Protein AF-A0A4Z1QVY8-F1 (afdb_monomer_lite)

Sequence (96 aa):
MLKPVAILVIASLLASGQAVAEPSDDEIMSMTALKWAGMNCGKMISDSDYQAALDYTNKLDPEKSAFAMRRLKAMVSKASNRDVACKSIIDAMTDG

Secondary structure (DSSP, 8-state):
--------------------PPPPHHHHHHHHHHHHHHHHSGGGS-HHHHHHHHHHHHHS-HHHHHHHHHHHHHHHTTSSSHHHHHHHHHHHHH--

pLDDT: mean 79.0, std 17.39, range [41.53, 95.0]

Structure (mmCIF, N/CA/C/O backbone):
data_AF-A0A4Z1QVY8-F1
#
_entry.id   AF-A0A4Z1QVY8-F1
#
loop_
_atom_site.group_PDB
_atom_site.id
_atom_site.type_symbol
_atom_site.label_atom_id
_atom_site.label_alt_id
_atom_site.label_comp_id
_atom_site.label_asym_id
_atom_site.label_entity_id
_atom_site.label_seq_id
_atom_site.pdbx_PDB_ins_code
_atom_site.Cartn_x
_atom_site.Cartn_y
_atom_site.Cartn_z
_atom_site.occupancy
_atom_site.B_iso_or_equiv
_atom_site.auth_seq_id
_atom_site.auth_comp_id
_atom_site.auth_asym_id
_atom_site.auth_atom_id
_atom_site.pdbx_PDB_model_num
ATOM 1 N N . MET A 1 1 ? 50.238 -31.787 -30.511 1.00 42.12 1 MET A N 1
ATOM 2 C CA . MET A 1 1 ? 49.939 -30.720 -31.491 1.00 42.12 1 MET A CA 1
ATOM 3 C C . MET A 1 1 ? 48.427 -30.562 -31.570 1.00 42.12 1 MET A C 1
ATOM 5 O O . MET A 1 1 ? 47.754 -31.496 -31.985 1.00 42.12 1 MET A O 1
ATOM 9 N N . LEU A 1 2 ? 47.912 -29.444 -31.050 1.00 43.31 2 LEU A N 1
ATOM 10 C CA . LEU A 1 2 ? 46.484 -29.120 -30.935 1.00 43.31 2 LEU A CA 1
ATOM 11 C C . LEU A 1 2 ? 45.881 -28.740 -32.299 1.00 43.31 2 LEU A C 1
ATOM 13 O O . LEU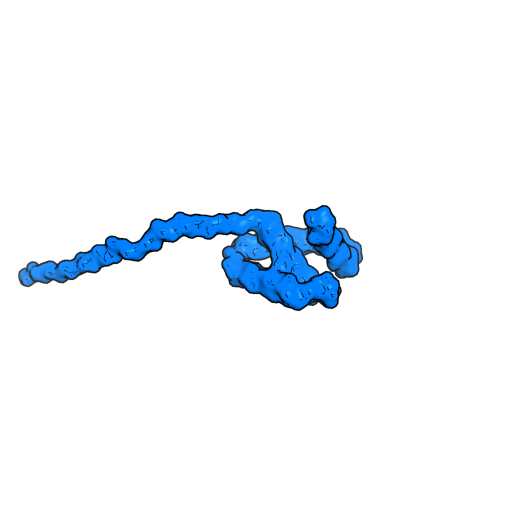 A 1 2 ? 46.530 -28.046 -33.079 1.00 43.31 2 LEU A O 1
ATOM 17 N N . LYS A 1 3 ? 44.630 -29.140 -32.555 1.00 42.16 3 LYS A N 1
ATOM 18 C CA . LYS A 1 3 ? 43.761 -28.554 -33.591 1.00 42.16 3 LYS A CA 1
ATOM 19 C C . LYS A 1 3 ? 42.494 -27.980 -32.928 1.00 42.16 3 LYS A C 1
ATOM 21 O O . LYS A 1 3 ? 42.059 -28.533 -31.920 1.00 42.16 3 LYS A O 1
ATOM 26 N N . PRO A 1 4 ? 41.959 -26.857 -33.439 1.00 47.41 4 PRO A N 1
ATOM 27 C CA . PRO A 1 4 ? 41.066 -25.967 -32.701 1.00 47.41 4 PRO A CA 1
ATOM 28 C C . PRO A 1 4 ? 39.611 -26.446 -32.682 1.00 47.41 4 PRO A C 1
ATOM 30 O O . PRO A 1 4 ? 39.071 -26.891 -33.694 1.00 47.41 4 PRO A O 1
ATOM 33 N N . VAL A 1 5 ? 38.971 -26.285 -31.524 1.00 51.12 5 VAL A N 1
ATOM 34 C CA . VAL A 1 5 ? 37.518 -26.373 -31.354 1.00 51.12 5 VAL A CA 1
ATOM 35 C C . VAL A 1 5 ? 36.914 -25.070 -31.880 1.00 51.12 5 VAL A C 1
ATOM 37 O O . VAL A 1 5 ? 37.164 -24.000 -31.327 1.00 51.12 5 VAL A O 1
ATOM 40 N N . ALA A 1 6 ? 36.144 -25.149 -32.964 1.00 49.78 6 ALA A N 1
ATOM 41 C CA . ALA A 1 6 ? 35.358 -24.031 -33.469 1.00 49.78 6 ALA A CA 1
ATOM 42 C C . ALA A 1 6 ? 34.153 -23.807 -32.542 1.00 49.78 6 ALA A C 1
ATOM 44 O O . ALA A 1 6 ? 33.159 -24.527 -32.610 1.00 49.78 6 ALA A O 1
ATOM 45 N N . ILE A 1 7 ? 34.261 -22.826 -31.647 1.00 55.03 7 ILE A N 1
ATOM 46 C CA . ILE A 1 7 ? 33.138 -22.343 -30.842 1.00 55.03 7 ILE A CA 1
ATOM 47 C C . ILE A 1 7 ? 32.299 -21.433 -31.742 1.00 55.03 7 ILE A C 1
ATOM 49 O O . ILE A 1 7 ? 32.696 -20.313 -32.061 1.00 55.03 7 ILE A O 1
ATOM 53 N N . LEU A 1 8 ? 31.141 -21.935 -32.171 1.00 45.50 8 LEU A N 1
ATOM 54 C CA . LEU A 1 8 ? 30.089 -21.131 -32.782 1.00 45.50 8 LEU A CA 1
ATOM 55 C C . LEU A 1 8 ? 29.496 -20.221 -31.699 1.00 45.50 8 LEU A C 1
ATOM 57 O O . LEU A 1 8 ? 28.703 -20.650 -30.863 1.00 45.50 8 LEU A O 1
ATOM 61 N N . VAL A 1 9 ? 29.913 -18.957 -31.702 1.00 49.22 9 VAL A N 1
ATOM 62 C CA . VAL A 1 9 ? 29.286 -17.895 -30.914 1.00 49.22 9 VAL A CA 1
ATOM 63 C C . VAL A 1 9 ? 27.938 -17.583 -31.562 1.00 49.22 9 VAL A C 1
ATOM 65 O O . VAL A 1 9 ? 27.868 -16.854 -32.548 1.00 49.22 9 VAL A O 1
ATOM 68 N N . ILE A 1 10 ? 26.855 -18.146 -31.025 1.00 58.31 10 ILE A N 1
ATOM 69 C CA . ILE A 1 10 ? 25.494 -17.699 -31.344 1.00 58.31 10 ILE A CA 1
ATOM 70 C C . ILE A 1 10 ? 25.265 -16.391 -30.579 1.00 58.31 10 ILE A C 1
ATOM 72 O O . ILE A 1 10 ? 24.693 -16.361 -29.494 1.00 58.31 10 ILE A O 1
ATOM 76 N N . ALA A 1 11 ? 25.765 -15.295 -31.141 1.00 52.88 11 ALA A N 1
ATOM 77 C CA . ALA A 1 11 ? 25.292 -13.961 -30.819 1.00 52.88 11 ALA A CA 1
ATOM 78 C C . ALA A 1 11 ? 24.080 -13.693 -31.710 1.00 52.88 11 ALA A C 1
ATOM 80 O O . ALA A 1 11 ? 24.265 -13.497 -32.906 1.00 52.88 11 ALA A O 1
ATOM 81 N N . SER A 1 12 ? 22.868 -13.755 -31.150 1.00 49.00 12 SER A N 1
ATOM 82 C CA . SER A 1 12 ? 21.656 -13.031 -31.595 1.00 49.00 12 SER A CA 1
ATOM 83 C C . SER A 1 12 ? 20.427 -13.552 -30.840 1.00 49.00 12 SER A C 1
ATOM 85 O O . SER A 1 12 ? 19.519 -14.132 -31.428 1.00 49.00 12 SER A O 1
ATOM 87 N N . LEU A 1 13 ? 20.375 -13.361 -29.521 1.00 45.56 13 LEU A N 1
ATOM 88 C CA . LEU A 1 13 ? 19.098 -13.385 -28.808 1.00 45.56 13 LEU A CA 1
ATOM 89 C C . LEU A 1 13 ? 18.647 -11.938 -28.657 1.00 45.56 13 LEU A C 1
ATOM 91 O O . LEU A 1 13 ? 19.112 -11.218 -27.783 1.00 45.56 13 LEU A O 1
ATOM 95 N N . LEU A 1 14 ? 17.822 -11.530 -29.622 1.00 51.03 14 LEU A N 1
ATOM 96 C CA . LEU A 1 14 ? 16.822 -10.471 -29.556 1.00 51.03 14 LEU A CA 1
ATOM 97 C C . LEU A 1 14 ? 16.960 -9.511 -28.364 1.00 51.03 14 LEU A C 1
ATOM 99 O O . LEU A 1 14 ? 16.226 -9.606 -27.385 1.00 51.03 14 LEU A O 1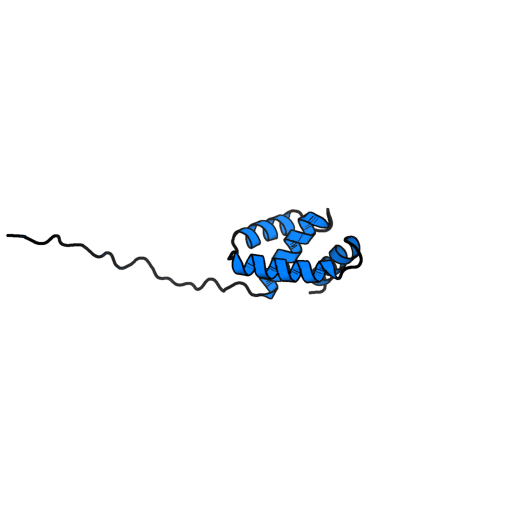
ATOM 103 N N . ALA A 1 15 ? 17.801 -8.492 -28.514 1.00 46.75 15 ALA A N 1
ATOM 104 C CA . ALA A 1 15 ? 17.573 -7.228 -27.831 1.00 46.75 15 ALA A CA 1
ATOM 105 C C . ALA A 1 15 ? 16.498 -6.445 -28.603 1.00 46.75 15 ALA A C 1
ATOM 107 O O . ALA A 1 15 ? 16.730 -5.335 -29.073 1.00 46.75 15 ALA A O 1
ATOM 108 N N . SER A 1 16 ? 15.299 -7.019 -28.742 1.00 49.62 16 SER A N 1
ATOM 109 C CA . SER A 1 16 ? 14.103 -6.201 -28.929 1.00 49.62 16 SER A CA 1
ATOM 110 C C . SER A 1 16 ? 13.840 -5.558 -27.576 1.00 49.62 16 SER A C 1
ATOM 112 O O . SER A 1 16 ? 12.956 -5.986 -26.840 1.00 49.62 16 SER A O 1
ATOM 114 N N . GLY A 1 17 ? 14.685 -4.590 -27.215 1.00 46.09 17 GLY A N 1
ATOM 115 C CA . GLY A 1 17 ? 14.512 -3.734 -26.056 1.00 46.09 17 GLY A CA 1
ATOM 116 C C . GLY A 1 17 ? 13.289 -2.862 -26.281 1.00 46.09 17 GLY A C 1
ATOM 117 O O . GLY A 1 17 ? 13.404 -1.664 -26.506 1.00 46.09 17 GLY A O 1
ATOM 118 N N . GLN A 1 18 ? 12.105 -3.470 -26.256 1.00 41.53 18 GLN A N 1
ATOM 119 C CA . GLN A 1 18 ? 10.913 -2.773 -25.827 1.00 41.53 18 GLN A CA 1
ATOM 120 C C . GLN A 1 18 ? 11.212 -2.444 -24.373 1.00 41.53 18 GLN A C 1
ATOM 122 O O . GLN A 1 18 ? 11.127 -3.310 -23.504 1.00 41.53 18 GLN A O 1
ATOM 127 N N . ALA A 1 19 ? 11.708 -1.229 -24.141 1.00 47.53 19 ALA A N 1
ATOM 128 C CA . ALA A 1 19 ? 11.766 -0.666 -22.812 1.00 47.53 19 ALA A CA 1
ATOM 129 C C . ALA A 1 19 ? 10.332 -0.717 -22.285 1.00 47.53 19 ALA A C 1
ATOM 131 O O . ALA A 1 19 ? 9.491 0.097 -22.663 1.00 47.53 19 ALA A O 1
ATOM 132 N N . VAL A 1 20 ? 10.026 -1.746 -21.493 1.00 57.62 20 VAL A N 1
ATOM 133 C CA . VAL A 1 20 ? 8.868 -1.728 -20.611 1.00 57.62 20 VAL A CA 1
ATOM 134 C C . VAL A 1 20 ? 9.042 -0.458 -19.801 1.00 57.62 20 VAL A C 1
ATOM 136 O O . VAL A 1 20 ? 10.054 -0.313 -19.115 1.00 57.62 20 VAL A O 1
ATOM 139 N N . ALA A 1 21 ? 8.140 0.504 -20.015 1.00 65.88 21 ALA A N 1
ATOM 140 C CA . ALA A 1 21 ? 8.195 1.788 -19.339 1.00 65.88 21 ALA A CA 1
ATOM 141 C C . ALA A 1 21 ? 8.389 1.513 -17.850 1.00 65.88 21 ALA A C 1
ATOM 143 O O . ALA A 1 21 ? 7.645 0.719 -17.268 1.00 65.88 21 ALA A O 1
ATOM 144 N N . GLU A 1 22 ? 9.444 2.082 -17.266 1.00 71.69 22 GLU A N 1
ATOM 145 C CA . GLU A 1 22 ? 9.645 1.908 -15.839 1.00 71.69 22 GLU A CA 1
ATOM 146 C C . GLU A 1 22 ? 8.420 2.471 -15.114 1.00 71.69 22 GLU A C 1
ATOM 148 O O . GLU A 1 22 ? 7.985 3.580 -15.442 1.00 71.69 22 GLU A O 1
ATOM 153 N N . PRO A 1 23 ? 7.858 1.729 -14.149 1.00 77.38 23 PRO A N 1
ATOM 154 C CA . PRO A 1 23 ? 6.741 2.233 -13.376 1.00 77.38 23 PRO A CA 1
ATOM 155 C C . PRO A 1 23 ? 7.145 3.511 -12.646 1.00 77.38 23 PRO A C 1
ATOM 157 O O . PRO A 1 23 ? 8.253 3.599 -12.101 1.00 77.38 23 PRO A O 1
ATOM 160 N N . SER A 1 24 ? 6.246 4.493 -12.634 1.00 87.44 24 SER A N 1
ATOM 161 C CA . SER A 1 24 ? 6.494 5.772 -11.971 1.00 87.44 24 SER A CA 1
ATOM 162 C C . SER A 1 24 ? 6.482 5.619 -10.448 1.00 87.44 24 SER A C 1
ATOM 164 O O . SER A 1 24 ? 5.849 4.715 -9.898 1.00 87.44 24 SER A O 1
ATOM 166 N N . ASP A 1 25 ? 7.152 6.533 -9.743 1.00 87.88 25 ASP A N 1
ATOM 167 C CA . ASP A 1 25 ? 7.128 6.571 -8.276 1.00 87.88 25 ASP A CA 1
ATOM 168 C C . ASP A 1 25 ? 5.691 6.657 -7.729 1.00 87.88 25 ASP A C 1
ATOM 170 O O . ASP A 1 25 ? 5.375 6.009 -6.728 1.00 87.88 25 ASP A O 1
ATOM 174 N N . ASP A 1 26 ? 4.812 7.403 -8.405 1.00 87.19 26 ASP A N 1
ATOM 175 C CA . ASP A 1 26 ? 3.412 7.581 -8.011 1.00 87.19 26 ASP A CA 1
ATOM 176 C C . ASP A 1 26 ? 2.603 6.289 -8.174 1.00 87.19 26 ASP A C 1
ATOM 178 O O . ASP A 1 26 ? 1.835 5.922 -7.281 1.00 87.19 26 ASP A O 1
ATOM 182 N N . GLU A 1 27 ? 2.817 5.546 -9.264 1.00 89.75 27 GLU A N 1
ATOM 183 C CA . GLU A 1 27 ? 2.188 4.240 -9.486 1.00 89.75 27 GLU A CA 1
ATOM 184 C C . GLU A 1 27 ? 2.651 3.230 -8.429 1.00 89.75 27 GLU A C 1
ATOM 186 O O . GLU A 1 27 ? 1.843 2.538 -7.806 1.00 89.75 27 GLU A O 1
ATOM 191 N N . ILE A 1 28 ? 3.957 3.191 -8.153 1.00 91.69 28 ILE A N 1
ATOM 192 C CA . ILE A 1 28 ? 4.533 2.319 -7.127 1.00 91.69 28 ILE A CA 1
ATOM 193 C C . ILE A 1 28 ? 3.945 2.638 -5.750 1.00 91.69 28 ILE A C 1
ATOM 195 O O . ILE A 1 28 ? 3.560 1.720 -5.015 1.00 91.69 28 ILE A O 1
ATOM 199 N N . MET A 1 29 ? 3.869 3.918 -5.384 1.00 91.31 29 MET A N 1
ATOM 200 C CA . MET A 1 29 ? 3.291 4.348 -4.112 1.00 91.31 29 MET A CA 1
ATOM 201 C C . MET A 1 29 ? 1.803 4.000 -4.020 1.00 91.31 29 MET A C 1
ATOM 203 O O . MET A 1 29 ? 1.386 3.459 -2.995 1.00 91.31 29 MET A O 1
ATOM 207 N N . SER A 1 30 ? 1.035 4.229 -5.087 1.00 90.38 30 SER A N 1
ATOM 208 C CA . SER A 1 30 ? -0.404 3.935 -5.152 1.00 90.38 30 SER A CA 1
ATOM 209 C C . SER A 1 30 ? -0.685 2.441 -4.989 1.00 90.38 30 SER A C 1
ATOM 211 O O . SER A 1 30 ? -1.456 2.042 -4.117 1.00 90.38 30 SER A O 1
ATOM 213 N N . MET A 1 31 ? 0.027 1.583 -5.726 1.00 91.81 31 MET A N 1
ATOM 214 C CA . MET A 1 31 ? -0.128 0.127 -5.614 1.00 91.81 31 MET A CA 1
ATOM 215 C C . MET A 1 31 ? 0.340 -0.403 -4.251 1.00 91.81 31 MET A C 1
ATOM 217 O O . MET A 1 31 ? -0.256 -1.321 -3.684 1.00 91.81 31 MET A O 1
ATOM 221 N N . THR A 1 32 ? 1.375 0.201 -3.664 1.00 94.19 32 THR A N 1
ATOM 222 C CA . THR A 1 32 ? 1.818 -0.141 -2.302 1.00 94.19 32 THR A CA 1
ATOM 223 C C . THR A 1 32 ? 0.765 0.254 -1.258 1.00 94.19 32 THR A C 1
ATOM 225 O O . THR A 1 32 ? 0.512 -0.513 -0.322 1.00 94.19 32 THR A O 1
ATOM 228 N N . ALA A 1 33 ? 0.125 1.415 -1.423 1.00 91.81 33 ALA A N 1
ATOM 229 C CA . ALA A 1 33 ? -0.943 1.892 -0.552 1.00 91.81 33 ALA A CA 1
ATOM 230 C C . ALA A 1 33 ? -2.199 1.010 -0.654 1.00 91.81 33 ALA A C 1
ATOM 232 O O . ALA A 1 33 ? -2.718 0.602 0.384 1.00 91.81 33 ALA A O 1
ATOM 233 N N . LEU A 1 34 ? -2.609 0.613 -1.867 1.00 90.69 34 LEU A N 1
ATOM 234 C CA . LEU A 1 34 ? -3.711 -0.331 -2.104 1.00 90.69 34 LEU A CA 1
ATOM 235 C C . LEU A 1 34 ? -3.472 -1.685 -1.431 1.00 90.69 34 LEU A C 1
ATOM 237 O O . LEU A 1 34 ? -4.341 -2.189 -0.719 1.00 90.69 34 LEU A O 1
ATOM 241 N N . LYS A 1 35 ? -2.269 -2.256 -1.578 1.00 92.56 35 LYS A N 1
ATOM 242 C CA . LYS A 1 35 ? -1.900 -3.510 -0.902 1.00 92.56 35 LYS A CA 1
ATOM 243 C C . LYS A 1 35 ? -2.009 -3.382 0.613 1.00 92.56 35 LYS A C 1
ATOM 245 O O . LYS A 1 35 ? -2.536 -4.274 1.276 1.00 92.56 35 LYS A O 1
ATOM 250 N N . TRP A 1 36 ? -1.489 -2.295 1.180 1.00 93.12 36 TRP A N 1
ATOM 251 C CA . TRP A 1 36 ? -1.580 -2.059 2.618 1.00 93.12 36 TRP A CA 1
ATOM 252 C C . TRP A 1 36 ? -3.026 -1.875 3.071 1.00 93.12 36 TRP A C 1
ATOM 254 O O . TRP A 1 36 ? -3.419 -2.481 4.067 1.00 93.12 36 TRP A O 1
ATOM 264 N N . ALA A 1 37 ? -3.822 -1.103 2.333 1.00 90.69 37 ALA A N 1
ATOM 265 C CA . ALA A 1 37 ? -5.223 -0.870 2.645 1.00 90.69 37 ALA A CA 1
ATOM 266 C C . ALA A 1 37 ? -6.032 -2.175 2.591 1.00 90.69 37 ALA A C 1
ATOM 268 O O . ALA A 1 37 ? -6.753 -2.466 3.542 1.00 90.69 37 ALA A O 1
ATOM 269 N N . GLY A 1 38 ? -5.826 -3.026 1.581 1.00 90.56 38 GLY A N 1
ATOM 270 C CA . GLY A 1 38 ? -6.460 -4.348 1.504 1.00 90.56 38 GLY A CA 1
ATOM 271 C C . GLY A 1 38 ? -6.122 -5.260 2.692 1.00 90.56 38 GLY A C 1
ATOM 272 O O . GLY A 1 38 ? -6.987 -5.968 3.198 1.00 90.56 38 GLY A O 1
ATOM 273 N N . MET A 1 39 ? -4.895 -5.187 3.223 1.00 90.06 39 MET A N 1
ATOM 274 C CA . MET A 1 39 ? -4.495 -5.965 4.408 1.00 90.06 39 MET A CA 1
ATOM 275 C C . MET A 1 39 ? -5.030 -5.406 5.736 1.00 90.06 39 MET A C 1
ATOM 277 O O . MET A 1 39 ? -5.189 -6.162 6.693 1.00 90.06 39 MET A O 1
ATOM 281 N N . ASN A 1 40 ? -5.243 -4.089 5.838 1.00 90.44 40 ASN A N 1
ATOM 282 C CA . ASN A 1 40 ? -5.441 -3.414 7.129 1.00 90.44 40 ASN A CA 1
ATOM 283 C C . ASN A 1 40 ? -6.832 -2.796 7.321 1.00 90.44 40 ASN A C 1
ATOM 285 O O . ASN A 1 40 ? -7.272 -2.660 8.464 1.00 90.44 40 ASN A O 1
ATOM 289 N N . CYS A 1 41 ? -7.511 -2.426 6.236 1.00 88.19 41 CYS A N 1
ATOM 290 C CA . CYS A 1 41 ? -8.740 -1.628 6.251 1.00 88.19 41 CYS A CA 1
ATOM 291 C C . CYS A 1 41 ? -10.012 -2.460 6.018 1.00 88.19 41 CYS A C 1
ATOM 293 O O . CYS A 1 41 ? -11.117 -1.920 6.005 1.00 88.19 41 CYS A O 1
ATOM 295 N N . GLY A 1 42 ? -9.887 -3.784 5.875 1.00 75.50 42 GLY A N 1
ATOM 296 C CA . GLY A 1 42 ? -11.025 -4.680 5.661 1.00 75.50 42 GLY A CA 1
ATOM 297 C C . GLY A 1 42 ? -11.695 -4.451 4.302 1.00 75.50 42 GLY A C 1
ATOM 298 O O . GLY A 1 42 ? -11.020 -4.186 3.314 1.00 75.50 42 GLY A O 1
ATOM 299 N N . LYS A 1 43 ? -13.033 -4.530 4.244 1.00 71.94 43 LYS A N 1
ATOM 300 C CA . LYS A 1 43 ? -13.827 -4.497 2.993 1.00 71.94 43 LYS A CA 1
ATOM 301 C C . LYS A 1 43 ? -13.871 -3.139 2.269 1.00 71.94 43 LYS A C 1
ATOM 303 O O . LYS A 1 43 ? -14.719 -2.944 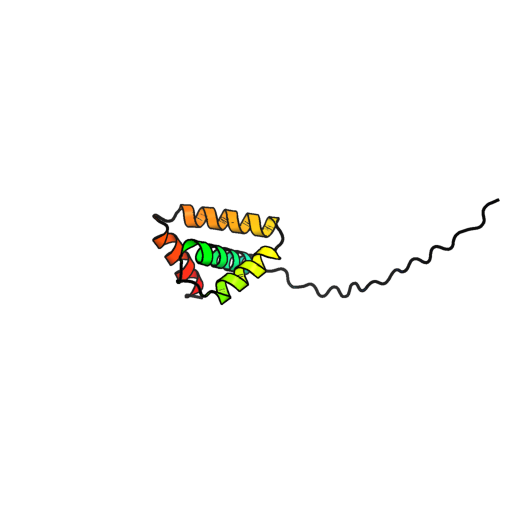1.406 1.00 71.94 43 LYS A O 1
ATOM 308 N N . MET A 1 44 ? -13.027 -2.181 2.650 1.00 75.06 44 MET A N 1
ATOM 309 C CA . MET A 1 44 ? -12.990 -0.858 2.018 1.00 75.06 44 MET A CA 1
ATOM 310 C C . MET A 1 44 ? -12.288 -0.865 0.652 1.00 75.06 44 MET A C 1
ATOM 312 O O . MET A 1 44 ? -12.482 0.063 -0.123 1.00 75.06 44 MET A O 1
ATOM 316 N N . ILE A 1 45 ? -11.500 -1.902 0.358 1.00 83.00 45 ILE A N 1
ATOM 317 C CA . ILE A 1 45 ? -10.848 -2.131 -0.937 1.00 83.00 45 ILE A CA 1
ATOM 318 C C . ILE A 1 45 ? -11.466 -3.379 -1.562 1.00 83.00 45 ILE A C 1
ATOM 320 O O . ILE A 1 45 ? -11.742 -4.347 -0.849 1.00 83.00 45 ILE A O 1
ATOM 324 N N . SER A 1 46 ? -11.703 -3.361 -2.874 1.00 87.50 46 SER A N 1
ATOM 325 C CA . SER A 1 46 ? -12.212 -4.543 -3.567 1.00 87.50 46 SER A CA 1
ATOM 326 C C . SER A 1 46 ? -11.149 -5.649 -3.607 1.00 87.50 46 SER A C 1
ATOM 328 O O . SER A 1 46 ? -9.948 -5.374 -3.688 1.00 87.50 46 SER A O 1
ATOM 330 N N . ASP A 1 47 ? -11.576 -6.915 -3.594 1.00 88.94 47 ASP A N 1
ATOM 331 C CA . ASP A 1 47 ? -10.642 -8.044 -3.699 1.00 88.94 47 ASP A CA 1
ATOM 332 C C . ASP A 1 47 ? -9.843 -8.000 -5.015 1.00 88.94 47 ASP A C 1
ATOM 334 O O . ASP A 1 47 ? -8.685 -8.420 -5.039 1.00 88.94 47 ASP A O 1
ATOM 338 N N . SER A 1 48 ? -10.412 -7.449 -6.100 1.00 90.44 48 SER A N 1
ATOM 339 C CA . SER A 1 48 ? -9.682 -7.293 -7.365 1.00 90.44 48 SER A CA 1
ATOM 340 C C . SER A 1 48 ? -8.574 -6.252 -7.270 1.00 90.44 48 SER A C 1
ATOM 342 O O . SER A 1 48 ? -7.472 -6.512 -7.745 1.00 90.44 48 SER A O 1
ATOM 344 N N . ASP A 1 49 ? -8.829 -5.106 -6.632 1.00 89.25 49 ASP A N 1
ATOM 345 C CA . ASP A 1 49 ? -7.817 -4.054 -6.474 1.00 89.25 49 ASP A CA 1
ATOM 346 C C . ASP A 1 49 ? -6.708 -4.513 -5.529 1.00 89.25 49 ASP A C 1
ATOM 348 O O . ASP A 1 49 ? -5.522 -4.286 -5.781 1.00 89.25 49 ASP A O 1
ATOM 352 N N . TYR A 1 50 ? -7.080 -5.234 -4.466 1.00 91.38 50 TYR A N 1
ATOM 353 C CA . TYR A 1 50 ? -6.111 -5.847 -3.571 1.00 91.38 50 TYR A CA 1
ATOM 354 C C . TYR A 1 50 ? -5.242 -6.880 -4.299 1.00 91.38 50 TYR A C 1
ATOM 356 O O . TYR A 1 50 ? -4.016 -6.846 -4.163 1.00 91.38 50 TYR A O 1
ATOM 364 N N . GLN A 1 51 ? -5.838 -7.762 -5.108 1.00 93.56 51 GLN A N 1
ATOM 365 C CA . GLN A 1 51 ? -5.081 -8.760 -5.863 1.00 93.56 51 GLN A CA 1
ATOM 366 C C . GLN A 1 51 ? -4.183 -8.117 -6.927 1.00 93.56 51 GLN A C 1
ATOM 368 O O . GLN A 1 51 ? -3.027 -8.514 -7.066 1.00 93.56 51 GLN A O 1
ATOM 373 N N . ALA A 1 52 ? -4.658 -7.080 -7.622 1.00 92.62 52 ALA A N 1
ATOM 374 C CA . ALA A 1 52 ? -3.846 -6.325 -8.572 1.00 92.62 52 ALA A CA 1
ATOM 375 C C . ALA A 1 52 ? -2.635 -5.671 -7.882 1.00 92.62 52 ALA A C 1
ATOM 377 O O . ALA A 1 52 ? -1.507 -5.770 -8.367 1.00 92.62 52 ALA A O 1
ATOM 378 N N . ALA A 1 53 ? -2.842 -5.067 -6.709 1.00 92.44 53 ALA A N 1
ATOM 379 C CA . ALA A 1 53 ? -1.781 -4.487 -5.891 1.00 92.44 53 ALA A CA 1
ATOM 380 C C . ALA A 1 53 ? -0.784 -5.535 -5.366 1.00 92.44 53 ALA A C 1
ATOM 382 O O . ALA A 1 53 ? 0.432 -5.301 -5.342 1.00 92.44 53 ALA A O 1
ATOM 383 N N . LEU A 1 54 ? -1.267 -6.714 -4.969 1.00 93.75 54 LEU A N 1
ATOM 384 C CA . LEU A 1 54 ? -0.413 -7.842 -4.599 1.00 93.75 54 LEU A CA 1
ATOM 385 C C . LEU A 1 54 ? 0.463 -8.282 -5.772 1.00 93.75 54 LEU A C 1
ATOM 387 O O . LEU A 1 54 ? 1.686 -8.315 -5.632 1.00 93.75 54 LEU A O 1
ATOM 391 N N . ASP A 1 55 ? -0.141 -8.567 -6.922 1.00 95.00 55 ASP A N 1
ATOM 392 C CA . ASP A 1 55 ? 0.563 -9.060 -8.105 1.00 95.00 55 ASP A CA 1
ATOM 393 C C . ASP A 1 55 ? 1.587 -8.049 -8.619 1.00 95.00 55 ASP A C 1
ATOM 395 O O . ASP A 1 55 ? 2.703 -8.425 -8.980 1.00 95.00 55 ASP A O 1
ATOM 399 N N . TYR A 1 56 ? 1.228 -6.765 -8.613 1.00 92.94 56 TYR A N 1
ATOM 400 C CA . TYR A 1 56 ? 2.116 -5.678 -9.003 1.00 92.94 56 TYR A CA 1
ATOM 401 C C . TYR A 1 56 ? 3.322 -5.573 -8.065 1.00 92.94 56 TYR A C 1
ATOM 403 O O . TYR A 1 56 ? 4.469 -5.645 -8.504 1.00 92.94 56 TYR A O 1
ATOM 411 N N . THR A 1 57 ? 3.087 -5.461 -6.753 1.00 91.12 57 THR A N 1
ATOM 412 C CA . THR A 1 57 ? 4.182 -5.278 -5.783 1.00 91.12 57 THR A CA 1
ATOM 413 C C . THR A 1 57 ? 5.091 -6.500 -5.664 1.00 91.12 57 THR A C 1
ATOM 415 O O . THR A 1 57 ? 6.255 -6.339 -5.313 1.00 91.12 57 THR A O 1
ATOM 418 N N . ASN A 1 58 ? 4.592 -7.701 -5.972 1.00 90.88 58 ASN A N 1
ATOM 419 C CA . ASN A 1 58 ? 5.391 -8.929 -6.005 1.00 90.88 58 ASN A CA 1
ATOM 420 C C . ASN A 1 58 ? 6.311 -9.015 -7.235 1.00 90.88 58 ASN A C 1
ATOM 422 O O . ASN A 1 58 ? 7.301 -9.741 -7.198 1.00 90.88 58 ASN A O 1
ATOM 426 N N . LYS A 1 59 ? 5.985 -8.302 -8.320 1.00 91.06 59 LYS A N 1
ATOM 427 C CA . LYS A 1 59 ? 6.800 -8.223 -9.546 1.00 91.06 59 LYS A CA 1
ATOM 428 C C . LYS A 1 59 ? 7.742 -7.018 -9.558 1.00 91.06 59 LYS A C 1
ATOM 430 O O . LYS A 1 59 ? 8.569 -6.907 -10.459 1.00 91.06 59 LYS A O 1
ATOM 435 N N . LEU A 1 60 ? 7.598 -6.109 -8.596 1.00 89.56 60 LEU A N 1
ATOM 436 C CA . LEU A 1 60 ? 8.414 -4.910 -8.499 1.00 89.56 60 LEU A CA 1
ATOM 437 C C . LEU A 1 60 ? 9.844 -5.253 -8.066 1.00 89.56 60 LEU A C 1
ATOM 439 O O . LEU A 1 60 ? 10.065 -6.181 -7.287 1.00 89.56 60 LEU A O 1
ATOM 443 N N . ASP A 1 61 ? 10.802 -4.440 -8.510 1.00 91.75 61 ASP A N 1
ATOM 444 C CA . ASP A 1 61 ? 12.150 -4.457 -7.956 1.00 91.75 61 ASP A CA 1
ATOM 445 C C . ASP A 1 61 ? 12.106 -4.353 -6.408 1.00 91.75 61 ASP A C 1
ATOM 447 O O . ASP A 1 61 ? 11.416 -3.471 -5.866 1.00 91.75 61 ASP A O 1
ATOM 451 N N . PRO A 1 62 ? 12.811 -5.239 -5.673 1.00 88.75 62 PRO A N 1
ATOM 452 C CA . PRO A 1 62 ? 12.762 -5.269 -4.215 1.00 88.75 62 PRO A CA 1
ATOM 453 C C . PRO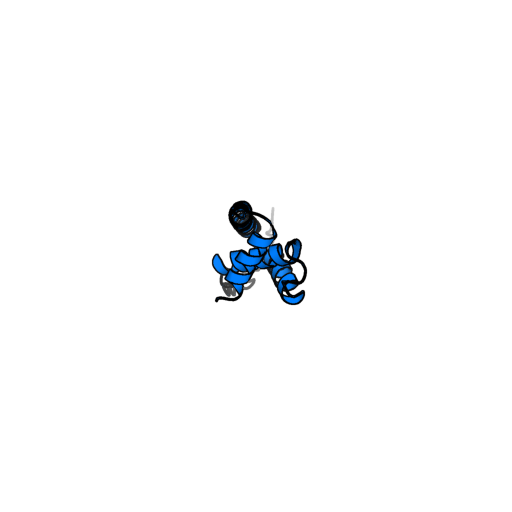 A 1 62 ? 13.168 -3.952 -3.547 1.00 88.75 62 PRO A C 1
ATOM 455 O O . PRO A 1 62 ? 12.614 -3.609 -2.498 1.00 88.75 62 PRO A O 1
ATOM 458 N N . GLU A 1 63 ? 14.100 -3.191 -4.129 1.00 90.50 63 GLU A N 1
ATOM 459 C CA . GLU A 1 63 ? 14.539 -1.912 -3.571 1.00 90.50 63 GLU A CA 1
ATOM 460 C C . GLU A 1 63 ? 13.458 -0.846 -3.727 1.00 90.50 63 GLU A C 1
ATOM 462 O O . GLU A 1 63 ? 13.144 -0.147 -2.754 1.00 90.50 63 GLU A O 1
ATOM 467 N N . LYS A 1 64 ? 12.825 -0.779 -4.907 1.00 89.69 64 LYS A N 1
ATOM 468 C CA . LYS A 1 64 ? 11.674 0.105 -5.156 1.00 89.69 64 LYS A CA 1
ATOM 469 C C . LYS A 1 64 ? 10.516 -0.229 -4.204 1.00 89.69 64 LYS A C 1
ATOM 471 O O . LYS A 1 64 ? 9.918 0.672 -3.612 1.00 89.69 64 LYS A O 1
ATOM 476 N N . SER A 1 65 ? 10.258 -1.517 -3.962 1.00 87.38 65 SER A N 1
ATOM 477 C CA . SER A 1 65 ? 9.174 -1.966 -3.072 1.00 87.38 65 SER A CA 1
ATOM 478 C C . SER A 1 65 ? 9.468 -1.609 -1.615 1.00 87.38 65 SER A C 1
ATOM 480 O O . SER A 1 65 ? 8.624 -1.052 -0.907 1.00 87.38 65 SER A O 1
ATOM 482 N N . ALA A 1 66 ? 10.700 -1.860 -1.166 1.00 89.94 66 ALA A N 1
ATOM 483 C CA . ALA A 1 66 ? 11.137 -1.515 0.178 1.00 89.94 66 ALA A CA 1
ATOM 484 C C . ALA A 1 66 ? 11.110 0.002 0.415 1.00 89.94 66 ALA A C 1
ATOM 486 O O . ALA A 1 66 ? 10.717 0.452 1.494 1.00 89.94 66 ALA A O 1
ATOM 487 N N . PHE A 1 67 ? 11.503 0.799 -0.580 1.00 91.50 67 PHE A N 1
ATOM 488 C CA . PHE A 1 67 ? 11.438 2.256 -0.521 1.00 91.50 67 PHE A CA 1
ATOM 489 C C . PHE A 1 67 ? 10.001 2.766 -0.382 1.00 91.50 67 PHE A C 1
ATOM 491 O O . PHE A 1 67 ? 9.716 3.533 0.544 1.00 91.50 67 PHE A O 1
ATOM 498 N N . ALA A 1 68 ? 9.089 2.283 -1.225 1.00 92.19 68 ALA A N 1
ATOM 499 C CA . ALA A 1 68 ? 7.681 2.654 -1.167 1.00 92.19 68 ALA A CA 1
ATOM 500 C C . ALA A 1 68 ? 7.035 2.244 0.164 1.00 92.19 68 ALA A C 1
ATOM 502 O O . ALA A 1 68 ? 6.349 3.039 0.806 1.00 92.19 68 ALA A O 1
ATOM 503 N N . MET A 1 69 ? 7.347 1.043 0.659 1.00 90.38 69 MET A N 1
ATOM 504 C CA . MET A 1 69 ? 6.868 0.570 1.957 1.00 90.38 69 MET A CA 1
ATOM 505 C C . MET A 1 69 ? 7.409 1.411 3.125 1.00 90.38 69 MET A C 1
ATOM 507 O O . MET A 1 69 ? 6.681 1.669 4.083 1.00 90.38 69 MET A O 1
ATOM 511 N N . ARG A 1 70 ? 8.668 1.875 3.071 1.00 92.62 70 ARG A N 1
ATOM 512 C CA . ARG A 1 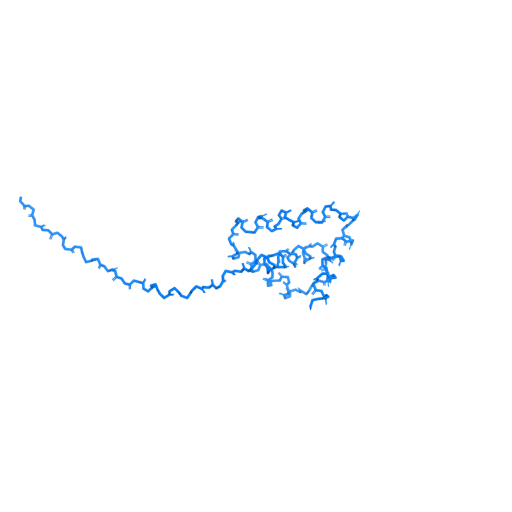70 ? 9.219 2.804 4.079 1.00 92.62 70 ARG A CA 1
ATOM 513 C C . ARG A 1 70 ? 8.481 4.141 4.072 1.00 92.62 70 ARG A C 1
ATOM 515 O O . ARG A 1 70 ? 8.125 4.630 5.143 1.00 92.62 70 ARG A O 1
ATOM 522 N N . ARG A 1 71 ? 8.222 4.709 2.888 1.00 91.44 71 ARG A N 1
ATOM 523 C CA . ARG A 1 71 ? 7.437 5.947 2.746 1.00 91.44 71 ARG A CA 1
ATOM 524 C C . ARG A 1 71 ? 6.024 5.772 3.290 1.00 91.44 71 ARG A C 1
ATOM 526 O O . ARG A 1 71 ? 5.590 6.572 4.113 1.00 91.44 71 ARG A O 1
ATOM 533 N N . LEU A 1 72 ? 5.350 4.688 2.916 1.00 91.38 72 LEU A N 1
ATOM 534 C CA . LEU A 1 72 ? 4.013 4.369 3.404 1.00 91.38 72 LEU A CA 1
ATOM 535 C C . LEU A 1 72 ? 3.976 4.224 4.927 1.00 91.38 72 LEU A C 1
ATOM 537 O O . LEU A 1 72 ? 3.136 4.847 5.569 1.00 91.38 72 LEU A O 1
ATOM 541 N N . LYS A 1 73 ? 4.927 3.488 5.520 1.00 90.56 73 LYS A N 1
ATOM 542 C CA . LYS A 1 73 ? 5.060 3.361 6.981 1.00 90.56 73 LYS A CA 1
ATOM 543 C C . LYS A 1 73 ? 5.185 4.718 7.675 1.00 90.56 73 LYS A C 1
ATOM 545 O O . LYS A 1 73 ? 4.526 4.930 8.686 1.00 90.56 73 LYS A O 1
ATOM 550 N N . ALA A 1 74 ? 5.983 5.631 7.123 1.00 90.19 74 ALA A N 1
ATOM 551 C CA . ALA A 1 74 ? 6.147 6.976 7.670 1.00 90.19 74 ALA A CA 1
ATOM 552 C C . ALA A 1 74 ? 4.881 7.845 7.543 1.00 90.19 74 ALA A C 1
ATOM 554 O O . ALA A 1 74 ? 4.672 8.743 8.358 1.00 90.19 74 ALA A O 1
ATOM 555 N N . MET A 1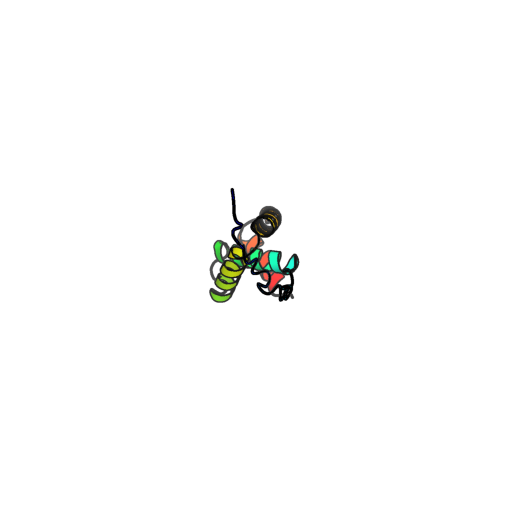 75 ? 4.040 7.603 6.531 1.00 85.81 75 MET A N 1
ATOM 556 C CA . MET A 1 75 ? 2.740 8.270 6.398 1.00 85.81 75 MET A CA 1
ATOM 557 C C . MET A 1 75 ? 1.739 7.723 7.416 1.00 85.81 75 MET A C 1
ATOM 559 O O . MET A 1 75 ? 1.182 8.491 8.196 1.00 85.81 75 MET A O 1
ATOM 563 N N . VAL A 1 76 ? 1.562 6.400 7.479 1.00 90.31 76 VAL A N 1
ATOM 564 C CA . VAL A 1 76 ? 0.592 5.783 8.401 1.00 90.31 76 VAL A CA 1
ATOM 565 C C . VAL A 1 76 ? 0.988 5.954 9.868 1.00 90.31 76 VAL A C 1
ATOM 567 O O . VAL A 1 76 ? 0.110 6.058 10.714 1.00 90.31 76 VAL A O 1
ATOM 570 N N . SER A 1 77 ? 2.283 6.066 10.193 1.00 90.44 77 SER A N 1
ATOM 571 C CA . SER A 1 77 ? 2.736 6.341 11.566 1.00 90.44 77 SER A CA 1
ATOM 572 C C . SER A 1 77 ? 2.377 7.742 12.061 1.00 90.44 77 SER A C 1
ATOM 574 O O . SER A 1 77 ? 2.441 7.993 13.260 1.00 90.44 77 SER A O 1
ATOM 576 N N . LYS A 1 78 ? 2.056 8.673 11.153 1.00 89.50 78 LYS A N 1
ATOM 577 C CA . LYS A 1 78 ? 1.580 10.020 11.502 1.00 89.50 78 LYS A CA 1
ATOM 578 C C . LYS A 1 78 ? 0.067 10.067 11.717 1.00 89.50 78 LYS A C 1
ATOM 580 O O . LYS A 1 78 ? -0.428 11.064 12.237 1.00 89.50 78 LYS A O 1
ATOM 585 N N . ALA A 1 79 ? -0.668 9.029 11.317 1.00 89.81 79 ALA A N 1
ATOM 586 C CA . ALA A 1 79 ? -2.095 8.944 11.577 1.00 89.81 79 ALA A CA 1
ATOM 587 C C . ALA A 1 79 ? -2.348 8.703 13.072 1.00 89.81 79 ALA A C 1
ATOM 589 O O . ALA A 1 79 ? -1.631 7.947 13.725 1.00 89.81 79 ALA A O 1
ATOM 590 N N . SER A 1 80 ? -3.393 9.328 13.617 1.00 85.19 80 SER A N 1
ATOM 591 C CA . SER A 1 80 ? -3.742 9.206 15.039 1.00 85.19 80 SER A CA 1
ATOM 592 C C . SER A 1 80 ? -4.264 7.817 15.418 1.00 85.19 80 SER A C 1
ATOM 594 O O . SER A 1 80 ? -4.192 7.430 16.582 1.00 85.19 80 SER A O 1
ATOM 596 N N . ASN A 1 81 ? -4.786 7.060 14.451 1.00 88.81 81 ASN A N 1
ATOM 597 C CA . ASN A 1 81 ? -5.172 5.660 14.585 1.00 88.81 81 ASN A CA 1
ATOM 598 C C . ASN A 1 81 ? -5.273 4.994 13.196 1.00 88.81 81 ASN A C 1
ATOM 600 O O . ASN A 1 81 ? -5.103 5.643 12.159 1.00 88.81 81 ASN A O 1
ATOM 604 N N . ARG A 1 82 ? -5.562 3.686 13.181 1.00 85.31 82 ARG A N 1
ATOM 605 C CA . ARG A 1 82 ? -5.704 2.903 11.944 1.00 85.31 82 ARG A CA 1
ATOM 606 C C . ARG A 1 82 ? -6.846 3.399 11.052 1.00 85.31 82 ARG A C 1
ATOM 608 O O . ARG A 1 82 ? -6.665 3.426 9.842 1.00 85.31 82 ARG A O 1
ATOM 615 N N . ASP A 1 83 ? -7.975 3.811 11.623 1.00 89.06 83 ASP A N 1
ATOM 616 C CA . ASP A 1 83 ? -9.140 4.260 10.848 1.00 89.06 83 ASP A CA 1
ATOM 617 C C . ASP A 1 83 ? -8.825 5.552 10.081 1.00 89.06 83 ASP A C 1
ATOM 619 O O . ASP A 1 83 ? -9.164 5.675 8.906 1.00 89.06 83 ASP A O 1
ATOM 623 N N . VAL A 1 84 ? -8.088 6.476 10.708 1.00 89.56 84 VAL A N 1
ATOM 624 C CA . VAL A 1 84 ? -7.580 7.693 10.058 1.00 89.56 84 VAL A CA 1
ATOM 625 C C . VAL A 1 84 ? -6.586 7.348 8.951 1.00 89.56 84 VAL A C 1
ATOM 627 O O . VAL A 1 84 ? -6.694 7.899 7.862 1.00 89.56 84 VAL A O 1
ATOM 630 N N . ALA A 1 85 ? -5.666 6.403 9.179 1.00 90.88 85 ALA A N 1
ATOM 631 C CA . ALA A 1 85 ? -4.732 5.960 8.140 1.00 90.88 85 ALA A CA 1
ATOM 632 C C . ALA A 1 85 ? -5.459 5.355 6.927 1.00 90.88 85 ALA A C 1
ATOM 634 O O . ALA A 1 85 ? -5.145 5.691 5.787 1.00 90.88 85 ALA A O 1
ATOM 635 N N . CYS A 1 86 ? -6.447 4.491 7.177 1.00 89.25 86 CYS A N 1
ATOM 636 C CA . CYS A 1 86 ? -7.273 3.880 6.142 1.00 89.25 86 CYS A CA 1
ATOM 637 C C . CYS A 1 86 ? -8.040 4.928 5.339 1.00 89.25 86 CYS A C 1
ATOM 639 O O . CYS A 1 86 ? -7.973 4.918 4.113 1.00 89.25 86 CYS A O 1
ATOM 641 N N . LYS A 1 87 ? -8.705 5.866 6.021 1.00 86.94 87 LYS A N 1
ATOM 642 C CA . LYS A 1 87 ? -9.444 6.942 5.364 1.00 86.94 87 LYS A CA 1
ATOM 643 C C . LYS A 1 87 ? -8.534 7.829 4.516 1.00 86.94 87 LYS A C 1
ATOM 645 O O . LYS A 1 87 ? -8.840 8.046 3.356 1.00 86.94 87 LYS A O 1
ATOM 650 N N . SER A 1 88 ? -7.394 8.277 5.043 1.00 87.50 88 SER A N 1
ATOM 651 C CA . SER A 1 88 ? -6.472 9.130 4.282 1.00 87.50 88 SER A CA 1
ATOM 652 C C . SER A 1 88 ? -5.929 8.460 3.019 1.00 87.50 88 SER A C 1
ATOM 654 O O . SER A 1 88 ? -5.728 9.137 2.019 1.00 87.50 88 SER A O 1
ATOM 656 N N . ILE A 1 89 ? -5.688 7.146 3.056 1.00 85.94 89 ILE A N 1
ATOM 657 C CA . ILE A 1 89 ? -5.261 6.393 1.871 1.00 85.94 89 ILE A CA 1
ATOM 658 C C . ILE A 1 89 ? -6.409 6.266 0.867 1.00 85.94 89 ILE A C 1
ATOM 660 O O . ILE A 1 89 ? -6.180 6.458 -0.318 1.00 85.94 89 ILE A O 1
ATOM 664 N N . ILE A 1 90 ? -7.630 5.972 1.322 1.00 83.06 90 ILE A N 1
ATOM 665 C CA . ILE A 1 90 ? -8.806 5.847 0.447 1.00 83.06 90 ILE A CA 1
ATOM 666 C C . ILE A 1 90 ? -9.161 7.181 -0.203 1.00 83.06 90 ILE A C 1
ATOM 668 O O . ILE A 1 90 ? -9.288 7.217 -1.421 1.00 83.06 90 ILE A O 1
ATOM 672 N N . ASP A 1 91 ? -9.238 8.262 0.576 1.00 85.31 91 ASP A N 1
ATOM 673 C CA . ASP A 1 91 ? -9.531 9.608 0.073 1.00 85.31 91 ASP A CA 1
ATOM 674 C C . ASP A 1 91 ? -8.504 10.005 -1.011 1.00 85.31 91 ASP A C 1
ATOM 676 O O . ASP A 1 91 ? -8.868 10.459 -2.093 1.00 85.31 91 ASP A O 1
ATOM 680 N N . ALA A 1 92 ? -7.213 9.718 -0.785 1.00 81.06 92 ALA A N 1
ATOM 681 C CA . ALA A 1 92 ? -6.155 9.966 -1.768 1.00 81.06 92 ALA A CA 1
ATOM 682 C C . ALA A 1 92 ? -6.273 9.125 -3.057 1.00 81.06 92 ALA A C 1
ATOM 684 O O . ALA A 1 92 ? -5.662 9.481 -4.060 1.00 81.06 92 ALA A O 1
ATOM 685 N N . MET A 1 93 ? -7.020 8.016 -3.037 1.00 74.44 93 MET A N 1
ATOM 686 C CA . MET A 1 93 ? -7.261 7.159 -4.204 1.00 74.44 93 MET A CA 1
ATOM 687 C C . MET A 1 93 ? -8.572 7.489 -4.930 1.00 74.44 93 MET A C 1
ATOM 689 O O . MET A 1 93 ? -8.694 7.161 -6.105 1.00 74.44 93 MET A O 1
ATOM 693 N N . THR A 1 94 ? -9.554 8.096 -4.255 1.00 71.00 94 THR A N 1
ATOM 694 C CA . THR A 1 94 ? -10.866 8.430 -4.841 1.00 71.00 94 THR A CA 1
ATOM 695 C C . THR A 1 94 ? -10.957 9.845 -5.405 1.00 71.00 94 THR A C 1
ATOM 697 O O . THR A 1 94 ? -11.813 10.090 -6.250 1.00 71.00 94 THR A O 1
ATOM 700 N N . ASP A 1 95 ? -10.097 10.762 -4.956 1.00 59.84 95 ASP A N 1
ATOM 701 C CA . ASP A 1 95 ? -10.125 12.181 -5.348 1.00 59.84 95 ASP A CA 1
ATOM 702 C C . ASP A 1 95 ? -9.255 12.502 -6.591 1.00 59.84 95 ASP A C 1
ATOM 704 O O . ASP A 1 95 ? -9.011 13.676 -6.884 1.00 59.84 95 ASP A O 1
ATOM 708 N N . GLY A 1 96 ? -8.768 11.474 -7.303 1.00 44.53 96 GLY A N 1
ATOM 709 C CA . GLY A 1 96 ? -7.884 11.570 -8.477 1.00 44.53 96 GLY A CA 1
ATOM 710 C C . GLY A 1 96 ? -8.581 11.387 -9.819 1.00 44.53 96 GLY A C 1
ATOM 711 O O . GLY A 1 96 ? -9.410 10.458 -9.935 1.00 44.53 96 GLY A O 1
#

Organism: NCBI:txid1183413

Radius of gyration: 21.74 Å; chains: 1; bounding box: 64×43×49 Å

Foldseek 3Di:
DDDDDDDDPPPDDDPPPPPPPPDDLVNLLLLLLQCVLCVQVPPLHDPVSNVVSVVVLVPDDPVSSVVSVVVLCVQLVPAPDSNRSNVVSSCVVPVD